Protein AF-A0A2K8SP14-F1 (afdb_monomer_lite)

Organism: NCBI:txid2038116

Structure (mmCIF, N/CA/C/O backbone):
data_AF-A0A2K8SP14-F1
#
_entry.id   AF-A0A2K8SP14-F1
#
loop_
_atom_site.group_PDB
_atom_site.id
_atom_site.type_symbol
_atom_site.label_atom_id
_atom_site.label_alt_id
_atom_site.label_comp_id
_atom_site.label_asym_id
_atom_site.label_entity_id
_atom_site.label_seq_id
_atom_site.pdbx_PDB_ins_code
_atom_site.Cartn_x
_atom_site.Cartn_y
_atom_site.Cartn_z
_atom_site.occupancy
_atom_site.B_iso_or_equiv
_atom_site.auth_seq_id
_atom_site.auth_comp_id
_atom_site.auth_asym_id
_atom_site.auth_atom_id
_atom_site.pdbx_PDB_model_num
ATOM 1 N N . MET A 1 1 ? 27.708 7.493 -2.960 1.00 68.69 1 MET A N 1
ATOM 2 C CA . MET A 1 1 ? 26.280 7.663 -2.620 1.00 68.69 1 MET A CA 1
ATOM 3 C C . MET A 1 1 ? 25.877 6.475 -1.761 1.00 68.69 1 MET A C 1
ATOM 5 O O . MET A 1 1 ? 26.023 5.353 -2.229 1.00 68.69 1 MET A O 1
ATOM 9 N N . TRP A 1 2 ? 25.517 6.683 -0.494 1.00 80.06 2 TRP A N 1
ATOM 10 C CA . TRP A 1 2 ? 25.092 5.581 0.374 1.00 80.06 2 TRP A CA 1
ATOM 11 C C . TRP A 1 2 ? 23.703 5.104 -0.041 1.00 80.06 2 TRP A C 1
ATOM 13 O O . TRP A 1 2 ? 22.815 5.917 -0.286 1.00 80.06 2 TRP A O 1
ATOM 23 N N . LYS A 1 3 ? 23.547 3.786 -0.156 1.00 79.75 3 LYS A N 1
ATOM 24 C CA . LYS A 1 3 ? 22.265 3.135 -0.405 1.00 79.75 3 LYS A CA 1
ATOM 25 C C . LYS A 1 3 ? 21.735 2.622 0.920 1.00 79.75 3 LYS A C 1
ATOM 27 O O . LYS A 1 3 ? 22.398 1.826 1.584 1.00 79.75 3 LYS A O 1
ATOM 32 N N . ASP A 1 4 ? 20.567 3.115 1.302 1.00 93.69 4 ASP A N 1
ATOM 33 C CA . ASP A 1 4 ? 19.871 2.643 2.488 1.00 93.69 4 ASP A CA 1
ATOM 34 C C . ASP A 1 4 ? 19.173 1.318 2.162 1.00 93.69 4 ASP A C 1
ATOM 36 O O . ASP A 1 4 ? 18.250 1.263 1.346 1.00 93.69 4 ASP A O 1
ATOM 40 N N . LYS A 1 5 ? 19.637 0.243 2.800 1.00 93.56 5 LYS A N 1
ATOM 41 C CA . LYS A 1 5 ? 19.114 -1.111 2.591 1.00 93.56 5 LYS A CA 1
ATOM 42 C C . LYS A 1 5 ? 17.641 -1.233 2.990 1.00 93.56 5 LYS A C 1
ATOM 44 O O . LYS A 1 5 ? 16.922 -2.009 2.372 1.00 93.56 5 LYS A O 1
ATOM 49 N N . ILE A 1 6 ? 17.184 -0.448 3.970 1.00 95.12 6 ILE A N 1
ATOM 50 C CA . ILE A 1 6 ? 15.783 -0.445 4.413 1.00 95.12 6 ILE A CA 1
ATOM 51 C C . ILE A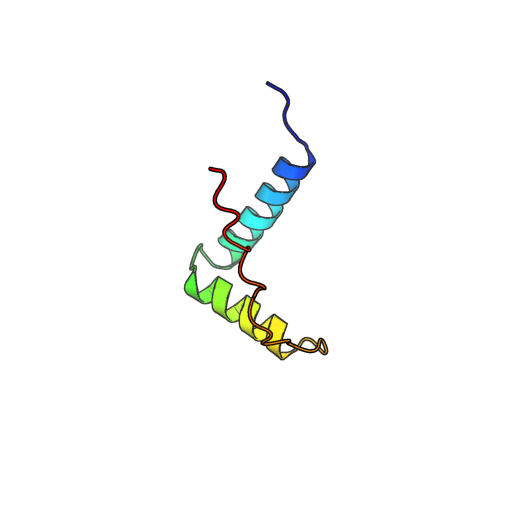 1 6 ? 14.895 0.116 3.302 1.00 95.12 6 ILE A C 1
ATOM 53 O O . ILE A 1 6 ? 13.824 -0.413 3.012 1.00 95.12 6 ILE A O 1
ATOM 57 N N . ILE A 1 7 ? 15.356 1.174 2.636 1.00 95.56 7 ILE A N 1
ATOM 58 C CA . I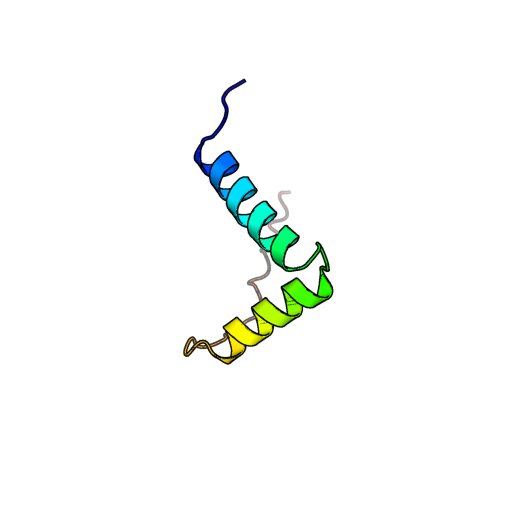LE A 1 7 ? 14.620 1.798 1.537 1.00 95.56 7 ILE A CA 1
ATOM 59 C C . ILE A 1 7 ? 14.539 0.860 0.328 1.00 95.56 7 ILE A C 1
ATOM 61 O O . ILE A 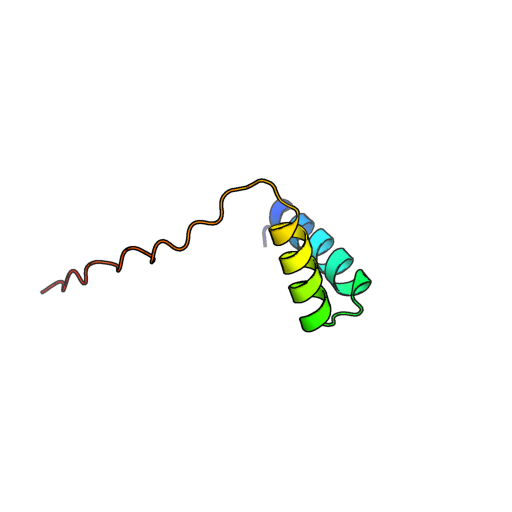1 7 ? 13.469 0.725 -0.266 1.00 95.56 7 ILE A O 1
ATOM 65 N N . GLU A 1 8 ? 15.633 0.173 -0.012 1.00 95.12 8 GLU A N 1
ATOM 66 C CA . GLU A 1 8 ? 15.640 -0.814 -1.100 1.00 95.12 8 GLU A CA 1
ATOM 67 C C . GLU A 1 8 ? 14.653 -1.965 -0.841 1.00 95.12 8 GLU A C 1
ATOM 69 O O . GLU A 1 8 ? 13.919 -2.366 -1.746 1.00 95.12 8 GLU A O 1
ATOM 74 N N . GLU A 1 9 ? 14.573 -2.451 0.399 1.00 96.50 9 GLU A N 1
ATOM 75 C CA . GLU A 1 9 ? 13.611 -3.481 0.794 1.00 96.50 9 GLU A CA 1
ATOM 76 C C . GLU A 1 9 ? 12.160 -2.986 0.691 1.00 96.50 9 GLU A C 1
ATOM 78 O O . GLU A 1 9 ? 11.314 -3.662 0.099 1.00 96.50 9 GLU A O 1
ATOM 83 N N . ILE A 1 10 ? 11.879 -1.771 1.177 1.00 96.56 10 ILE A N 1
ATOM 84 C CA . ILE A 1 10 ? 10.554 -1.147 1.056 1.00 96.56 10 ILE A CA 1
ATOM 85 C C . ILE A 1 10 ? 10.139 -1.031 -0.415 1.00 96.56 10 ILE A C 1
ATOM 87 O O . ILE A 1 10 ? 8.990 -1.328 -0.752 1.00 96.56 10 ILE A O 1
ATOM 91 N N . TYR A 1 11 ? 11.047 -0.605 -1.297 1.00 95.62 11 TYR A N 1
ATOM 92 C CA . TYR A 1 11 ? 10.747 -0.504 -2.724 1.00 95.62 11 TYR A CA 1
ATOM 93 C C . TYR A 1 11 ? 10.473 -1.860 -3.352 1.00 95.62 11 TYR A C 1
ATOM 95 O O . TYR A 1 11 ? 9.497 -1.986 -4.086 1.00 95.62 11 TYR A O 1
ATOM 103 N N . ARG A 1 12 ? 11.266 -2.881 -3.022 1.00 96.75 12 ARG A N 1
ATOM 104 C CA . ARG A 1 12 ? 11.050 -4.234 -3.535 1.00 96.75 12 ARG A CA 1
ATOM 105 C C . ARG A 1 12 ? 9.667 -4.771 -3.152 1.00 96.75 12 ARG A C 1
ATOM 107 O O . ARG A 1 12 ? 8.944 -5.238 -4.025 1.00 96.75 12 ARG A O 1
ATOM 114 N N . ILE A 1 13 ? 9.272 -4.642 -1.885 1.00 96.38 13 ILE A N 1
ATOM 115 C CA . ILE A 1 13 ? 7.961 -5.108 -1.403 1.00 96.38 13 ILE A CA 1
ATOM 116 C C . ILE A 1 13 ? 6.819 -4.363 -2.109 1.00 96.38 13 ILE A C 1
ATOM 118 O O . ILE A 1 13 ? 5.842 -4.974 -2.539 1.00 96.38 13 ILE A O 1
ATOM 122 N N . ARG A 1 14 ? 6.933 -3.036 -2.250 1.00 95.12 14 ARG A N 1
ATOM 123 C CA . ARG A 1 14 ? 5.909 -2.220 -2.925 1.00 95.12 14 ARG A CA 1
ATOM 124 C C . ARG A 1 14 ? 5.794 -2.546 -4.411 1.00 95.12 14 ARG A C 1
ATOM 126 O O . ARG A 1 14 ? 4.683 -2.575 -4.927 1.00 95.12 14 ARG A O 1
ATOM 133 N N . GLU A 1 15 ? 6.916 -2.807 -5.070 1.00 96.62 15 GLU A N 1
ATOM 134 C CA . GLU A 1 15 ? 6.971 -3.175 -6.484 1.00 96.62 15 GLU A CA 1
ATOM 135 C C . GLU A 1 15 ? 6.341 -4.549 -6.737 1.00 96.62 15 GLU A C 1
ATOM 137 O O . GLU A 1 15 ? 5.521 -4.701 -7.640 1.00 96.62 15 GLU A O 1
ATOM 142 N N . GLU A 1 16 ? 6.680 -5.547 -5.916 1.00 96.75 16 GLU A N 1
ATOM 143 C CA . GLU A 1 16 ? 6.066 -6.879 -5.967 1.00 96.75 16 GLU A CA 1
ATOM 144 C C . GLU A 1 16 ? 4.547 -6.794 -5.744 1.00 96.75 16 GLU A C 1
ATOM 146 O O . GLU A 1 16 ? 3.775 -7.391 -6.496 1.00 96.75 16 GLU A O 1
ATOM 151 N N . HIS A 1 17 ? 4.109 -5.989 -4.769 1.00 94.75 17 HIS A N 1
ATOM 152 C CA . HIS A 1 17 ? 2.689 -5.753 -4.518 1.00 94.75 17 HIS A CA 1
ATOM 153 C C . HIS A 1 17 ? 2.007 -5.082 -5.715 1.00 94.75 17 HIS A C 1
ATOM 155 O O . HIS A 1 17 ? 0.983 -5.568 -6.177 1.00 94.75 17 HIS A O 1
ATOM 161 N N . ALA A 1 18 ? 2.578 -4.009 -6.270 1.00 96.31 18 ALA A N 1
ATOM 162 C CA . ALA A 1 18 ? 1.998 -3.312 -7.417 1.00 96.31 18 ALA A CA 1
ATOM 163 C C . ALA A 1 18 ? 1.865 -4.225 -8.647 1.00 96.31 18 ALA A C 1
ATOM 165 O O . ALA A 1 18 ? 0.818 -4.225 -9.296 1.00 96.31 18 ALA A O 1
ATOM 166 N N . LYS A 1 19 ? 2.872 -5.066 -8.921 1.00 97.25 19 LYS A N 1
ATOM 167 C CA . LYS A 1 19 ? 2.825 -6.070 -9.998 1.00 97.25 19 LYS A CA 1
ATOM 168 C C . LYS A 1 19 ? 1.681 -7.062 -9.837 1.00 97.25 19 LYS A C 1
ATOM 170 O O . LYS A 1 19 ? 1.038 -7.390 -10.830 1.00 97.25 19 LYS A O 1
ATOM 175 N N . ALA A 1 20 ? 1.402 -7.513 -8.613 1.00 96.75 20 ALA A N 1
ATOM 176 C CA . ALA A 1 20 ? 0.299 -8.438 -8.347 1.00 96.75 20 ALA A CA 1
ATOM 177 C C . ALA A 1 20 ? -1.076 -7.854 -8.731 1.00 96.75 20 ALA A C 1
ATOM 179 O O . ALA A 1 20 ? -1.982 -8.605 -9.079 1.00 96.75 20 ALA A O 1
ATOM 180 N N . PHE A 1 21 ? -1.206 -6.524 -8.732 1.00 96.81 21 PHE A N 1
ATOM 181 C CA . PHE A 1 21 ? -2.401 -5.797 -9.171 1.00 96.81 21 PHE A CA 1
ATOM 182 C C . PHE A 1 21 ? -2.275 -5.220 -10.585 1.00 96.81 21 PHE A C 1
ATOM 184 O O . PHE A 1 21 ? -3.072 -4.371 -10.971 1.00 96.81 21 PHE A O 1
ATOM 191 N N . ASN A 1 22 ? -1.269 -5.632 -11.363 1.00 97.12 22 ASN A N 1
ATOM 192 C CA . ASN A 1 22 ? -0.991 -5.077 -12.689 1.00 97.12 22 ASN A CA 1
ATOM 193 C C . ASN A 1 22 ? -0.861 -3.537 -12.687 1.00 97.12 22 ASN A C 1
ATOM 195 O O . ASN A 1 22 ? -1.250 -2.862 -13.637 1.00 97.12 22 ASN A O 1
ATOM 199 N N . TYR A 1 23 ? -0.333 -2.982 -11.591 1.00 96.00 23 TYR A N 1
ATOM 200 C CA . TYR A 1 23 ? -0.218 -1.543 -11.338 1.00 96.00 23 TYR A CA 1
ATOM 201 C C . TYR A 1 23 ? -1.551 -0.776 -11.384 1.00 96.00 23 TYR A C 1
ATOM 203 O O . TYR A 1 23 ? -1.556 0.449 -11.509 1.00 96.00 23 TYR A O 1
ATOM 211 N N . ASP A 1 24 ? -2.683 -1.466 -11.239 1.00 97.50 24 ASP A N 1
ATOM 212 C CA . ASP A 1 24 ? -3.985 -0.828 -11.101 1.00 97.50 24 ASP A CA 1
ATOM 213 C C . ASP A 1 24 ? -4.116 -0.213 -9.702 1.00 97.50 24 ASP A C 1
ATOM 215 O O . ASP A 1 24 ? -4.272 -0.897 -8.685 1.00 97.50 24 ASP A O 1
ATOM 219 N N . LEU A 1 25 ? -4.052 1.117 -9.655 1.00 94.69 25 LEU A N 1
ATOM 220 C CA . LEU A 1 25 ? -4.157 1.876 -8.417 1.00 94.69 25 LEU A CA 1
ATOM 221 C C . LEU A 1 25 ? -5.509 1.671 -7.720 1.00 94.69 25 LEU A C 1
ATOM 223 O O . LEU A 1 25 ? -5.558 1.649 -6.488 1.00 94.69 25 LEU A O 1
ATOM 227 N N . GLN A 1 26 ? -6.591 1.520 -8.486 1.00 96.62 26 GLN A N 1
ATOM 228 C CA . GLN A 1 26 ? -7.928 1.317 -7.941 1.00 96.62 26 GLN A CA 1
ATOM 229 C C . GLN A 1 26 ? -8.003 -0.043 -7.242 1.00 96.62 26 GLN A C 1
ATOM 231 O O . GLN A 1 26 ? -8.390 -0.105 -6.075 1.00 96.62 26 GLN A O 1
ATOM 236 N N . ALA A 1 27 ? -7.518 -1.101 -7.899 1.00 96.31 27 ALA A N 1
ATOM 237 C CA . ALA A 1 27 ? -7.486 -2.447 -7.330 1.00 96.31 27 ALA A CA 1
ATOM 238 C C . ALA A 1 27 ? -6.636 -2.525 -6.047 1.00 96.31 27 ALA A C 1
ATOM 240 O O . ALA A 1 27 ? -7.055 -3.135 -5.061 1.00 96.31 27 ALA A O 1
ATOM 241 N N . ILE A 1 28 ? -5.483 -1.844 -6.017 1.00 95.75 28 ILE A N 1
ATOM 242 C CA . ILE A 1 28 ? -4.644 -1.737 -4.811 1.00 95.75 28 ILE A CA 1
ATOM 243 C C . ILE A 1 28 ? -5.409 -1.044 -3.676 1.00 95.75 28 ILE A C 1
ATOM 245 O O . ILE A 1 28 ? -5.370 -1.491 -2.529 1.00 95.75 28 ILE A O 1
ATOM 249 N N . CYS A 1 29 ? -6.101 0.058 -3.973 1.00 95.75 29 CYS A N 1
ATOM 250 C CA . CYS A 1 29 ? -6.873 0.784 -2.967 1.00 95.75 29 CYS A CA 1
ATOM 251 C C . CYS A 1 29 ? -8.017 -0.064 -2.410 1.00 95.75 29 CYS A C 1
ATOM 253 O O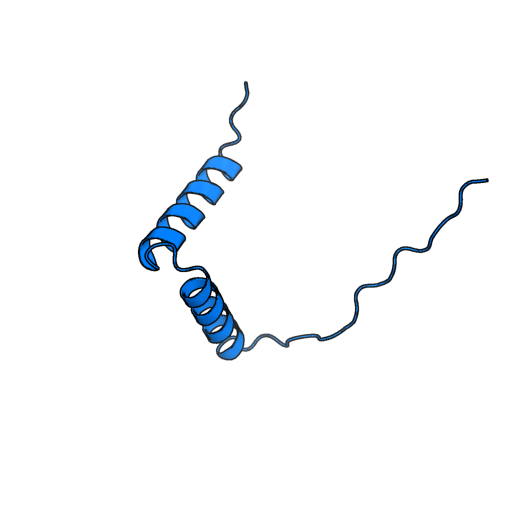 . CYS A 1 29 ? -8.263 -0.041 -1.202 1.00 95.75 29 CYS A O 1
ATOM 255 N N . ASP A 1 30 ? -8.705 -0.808 -3.269 1.00 95.94 30 ASP A N 1
ATOM 256 C CA . ASP A 1 30 ? -9.834 -1.640 -2.872 1.00 95.94 30 ASP A CA 1
ATOM 257 C C . ASP A 1 30 ? -9.383 -2.821 -2.003 1.00 95.94 30 ASP A C 1
ATOM 259 O O . ASP A 1 30 ? -9.989 -3.061 -0.958 1.00 95.94 30 ASP A O 1
ATOM 263 N N . ASP A 1 31 ? -8.265 -3.475 -2.332 1.00 94.88 31 ASP A N 1
ATOM 264 C CA . ASP A 1 31 ? -7.654 -4.503 -1.477 1.00 94.88 31 ASP A CA 1
ATOM 265 C C . ASP A 1 31 ? -7.305 -3.962 -0.077 1.00 94.88 31 ASP A C 1
ATOM 267 O O . ASP A 1 31 ? -7.642 -4.572 0.944 1.00 94.88 31 ASP A O 1
ATOM 271 N N . LEU A 1 32 ? -6.703 -2.771 0.000 1.00 92.75 32 LEU A N 1
ATOM 272 C CA . LEU A 1 32 ? -6.377 -2.141 1.282 1.00 92.75 32 LEU A CA 1
ATOM 273 C C . LEU A 1 32 ? -7.632 -1.800 2.098 1.00 92.75 32 LEU A C 1
ATOM 275 O O . LEU A 1 32 ? -7.639 -2.001 3.316 1.00 92.75 32 LEU A O 1
ATOM 279 N N . ARG A 1 33 ? -8.710 -1.336 1.451 1.00 92.06 33 ARG A N 1
ATOM 280 C CA . ARG A 1 33 ? -10.001 -1.089 2.117 1.00 92.06 33 ARG A CA 1
ATOM 281 C C . ARG A 1 33 ? -10.616 -2.380 2.650 1.00 92.06 33 ARG A C 1
ATOM 283 O O . ARG A 1 33 ? -11.110 -2.381 3.775 1.00 92.06 33 ARG A O 1
ATOM 290 N N . GLN A 1 34 ? -10.548 -3.477 1.893 1.00 93.75 34 GLN A N 1
ATOM 291 C CA . GLN A 1 34 ? -11.028 -4.786 2.346 1.00 93.75 34 GLN A CA 1
ATOM 292 C C . GLN A 1 34 ? -10.235 -5.277 3.563 1.00 93.75 34 GLN A C 1
ATOM 294 O O . GLN A 1 34 ? -10.821 -5.632 4.586 1.00 93.75 34 GLN A O 1
ATOM 299 N N . LYS A 1 35 ? -8.899 -5.201 3.518 1.00 92.12 35 LYS A N 1
ATOM 300 C CA . LYS A 1 35 ? -8.030 -5.528 4.664 1.00 92.12 35 LYS A CA 1
ATOM 301 C C . LYS A 1 35 ? -8.343 -4.672 5.892 1.00 92.12 35 LYS A C 1
ATOM 303 O O . LYS A 1 35 ? -8.329 -5.176 7.015 1.00 92.12 35 LYS A O 1
ATOM 308 N N . GLN A 1 36 ? -8.641 -3.388 5.692 1.00 91.00 36 GLN A N 1
ATOM 309 C CA . GLN A 1 36 ? -9.060 -2.492 6.766 1.00 91.00 36 GLN A CA 1
ATOM 310 C C . GLN A 1 36 ? -10.423 -2.890 7.351 1.00 91.00 36 GLN A C 1
ATOM 312 O O . GLN A 1 36 ? -10.576 -2.848 8.567 1.00 91.00 36 GLN A O 1
ATOM 317 N N . ALA A 1 37 ? -11.387 -3.299 6.524 1.00 89.50 37 ALA A N 1
ATOM 318 C CA . ALA A 1 37 ? -12.718 -3.712 6.972 1.00 89.50 37 ALA A CA 1
ATOM 319 C C . ALA A 1 37 ? -12.704 -5.034 7.760 1.00 89.50 37 ALA A C 1
ATOM 321 O O . ALA A 1 37 ? -13.446 -5.183 8.726 1.00 89.50 37 ALA A O 1
ATOM 322 N N . VAL A 1 38 ? -11.844 -5.980 7.371 1.00 92.94 38 VAL A N 1
ATOM 323 C CA . VAL A 1 38 ? -11.678 -7.272 8.067 1.00 92.94 38 VAL A CA 1
ATOM 324 C C . VAL A 1 38 ? -10.849 -7.130 9.350 1.00 92.94 38 VAL A C 1
ATOM 326 O O . VAL A 1 38 ? -10.924 -7.959 10.256 1.00 92.94 38 VAL A O 1
ATOM 329 N N . SER A 1 39 ? -10.043 -6.075 9.452 1.00 88.81 39 SER A N 1
ATOM 330 C CA . SER A 1 39 ? -9.216 -5.816 10.624 1.00 88.81 39 SER A CA 1
ATOM 331 C C . SER A 1 39 ? -10.090 -5.492 11.841 1.00 88.81 39 SER A C 1
ATOM 333 O O . SER A 1 39 ? -10.833 -4.520 11.844 1.00 88.81 39 SER A O 1
ATOM 335 N N . SER A 1 40 ? -9.899 -6.218 12.943 1.00 87.44 40 SER A N 1
ATOM 336 C CA . SER A 1 40 ? -10.541 -5.958 14.246 1.00 87.44 40 SER A CA 1
ATOM 337 C C . SER A 1 40 ? -10.064 -4.672 14.946 1.00 87.44 40 SER A C 1
ATOM 339 O O . SER A 1 40 ? -10.379 -4.427 16.110 1.00 87.44 40 SER A O 1
ATOM 341 N N . ARG A 1 41 ? -9.276 -3.841 14.255 1.00 88.94 41 ARG A N 1
ATOM 342 C CA . ARG A 1 41 ? -8.739 -2.581 14.777 1.00 88.94 41 ARG A CA 1
ATOM 343 C C . ARG A 1 41 ? -9.796 -1.484 14.723 1.00 88.94 41 ARG A C 1
ATOM 345 O O . ARG A 1 41 ? -10.457 -1.298 13.706 1.00 88.94 41 ARG A O 1
ATOM 352 N N . GLN A 1 42 ? -9.890 -0.705 15.796 1.00 84.56 42 GLN A N 1
ATOM 353 C CA . GLN A 1 42 ? -10.772 0.454 15.856 1.00 84.56 42 GLN A CA 1
ATOM 354 C C . GLN A 1 42 ? -10.283 1.554 14.902 1.00 84.56 42 GLN A C 1
ATOM 356 O O . GLN A 1 42 ? -9.160 2.045 15.025 1.00 84.56 42 GLN A O 1
ATOM 361 N N . ILE A 1 43 ? -11.142 1.963 13.969 1.00 82.81 43 ILE A N 1
ATOM 362 C CA . ILE A 1 43 ? -10.898 3.111 13.092 1.00 82.81 43 ILE A CA 1
ATOM 363 C C . ILE A 1 43 ? -11.292 4.377 13.858 1.00 82.81 43 ILE A C 1
ATOM 365 O O . ILE A 1 43 ? -12.450 4.533 14.244 1.00 82.81 43 ILE A O 1
ATOM 369 N N . ILE A 1 44 ? -10.340 5.285 14.074 1.00 84.56 44 ILE A 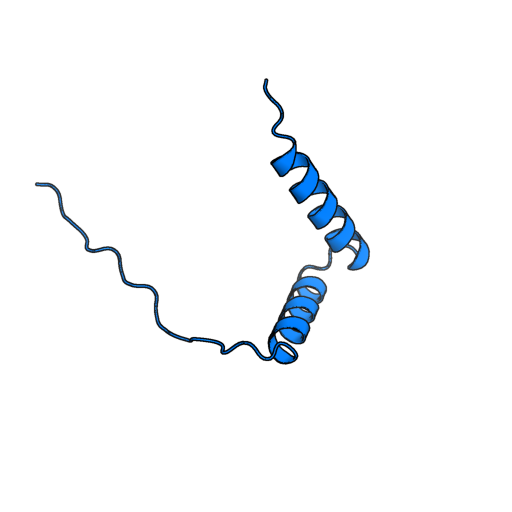N 1
ATOM 370 C CA . ILE A 1 44 ? -10.613 6.602 14.661 1.00 84.56 44 ILE A CA 1
ATOM 371 C C . ILE A 1 44 ? -10.759 7.644 13.550 1.00 84.56 44 ILE A C 1
ATOM 373 O O . ILE A 1 44 ? -9.899 7.767 12.683 1.00 84.56 44 ILE A O 1
ATOM 377 N N . SER A 1 45 ? -11.844 8.416 13.577 1.00 82.81 45 SER A N 1
ATOM 378 C CA . SER A 1 45 ? -12.102 9.513 12.631 1.00 82.81 45 SER A CA 1
ATOM 379 C C . SER A 1 45 ? -11.657 10.873 13.175 1.00 82.81 45 SER A C 1
ATOM 381 O O . SER A 1 45 ? -12.154 11.913 12.740 1.00 82.81 45 SER A O 1
ATOM 383 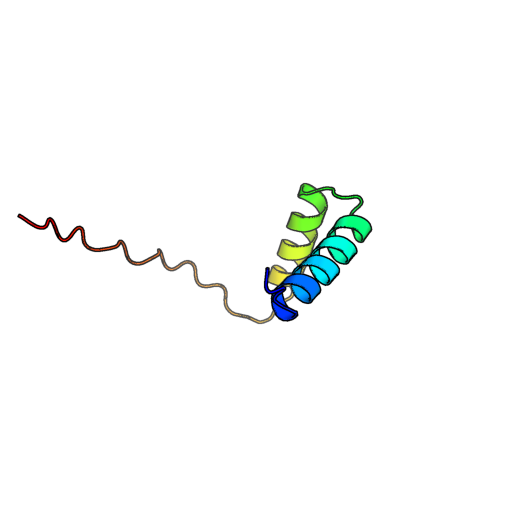N N . GLN A 1 46 ? -10.788 10.880 14.189 1.00 85.50 46 GLN A N 1
ATOM 384 C CA . GLN A 1 46 ? -10.423 12.105 14.884 1.00 85.50 46 GLN A CA 1
ATOM 385 C C . GLN A 1 46 ? -9.651 13.031 13.935 1.00 85.50 46 GLN A C 1
ATOM 387 O O . GLN A 1 46 ? -8.644 12.606 13.362 1.00 85.50 46 GLN A O 1
ATOM 392 N N . PRO A 1 47 ? -10.102 14.285 13.744 1.00 81.56 47 PRO A N 1
ATOM 393 C CA . PRO A 1 47 ? -9.410 15.215 12.869 1.00 81.56 47 PRO A CA 1
ATOM 394 C C . PRO A 1 47 ? -7.990 15.468 13.379 1.00 81.56 47 PRO A C 1
ATOM 396 O O . PRO A 1 47 ? -7.749 15.562 14.586 1.00 81.56 47 PRO A O 1
ATOM 399 N N . LEU A 1 48 ? -7.049 15.601 12.442 1.00 82.19 48 LEU A N 1
ATOM 400 C CA . LEU A 1 48 ? -5.672 15.981 12.746 1.00 82.19 48 LEU A CA 1
ATOM 401 C C . LEU A 1 48 ? -5.659 17.295 13.534 1.00 82.19 48 LEU A C 1
ATOM 403 O O . LEU A 1 48 ? -6.353 18.254 13.183 1.00 82.19 48 LEU A O 1
ATOM 407 N N . LYS A 1 49 ? -4.837 17.356 14.588 1.00 83.94 49 LYS A N 1
ATOM 408 C CA . LYS A 1 49 ? -4.612 18.601 15.323 1.00 83.94 49 LYS A CA 1
ATOM 409 C C . LYS A 1 49 ? -4.015 19.617 14.354 1.00 83.94 49 LYS A C 1
ATOM 411 O O . LYS A 1 49 ? -2.936 19.387 13.811 1.00 83.94 49 LYS A O 1
ATOM 416 N N . GLN A 1 50 ? -4.717 20.725 14.133 1.00 81.31 50 GLN A N 1
ATOM 417 C CA . GLN A 1 50 ? -4.194 21.775 13.270 1.00 81.31 50 GLN A CA 1
ATOM 418 C C . GLN A 1 50 ? -2.910 22.338 13.891 1.00 81.31 50 GLN A C 1
ATOM 420 O O . GLN A 1 50 ? -2.902 22.627 15.095 1.00 81.31 50 GLN A O 1
ATOM 425 N N . PRO A 1 51 ? -1.821 22.474 13.113 1.00 78.12 51 PRO A N 1
ATOM 426 C CA . PRO A 1 51 ? -0.618 23.115 13.613 1.00 78.12 51 PRO A CA 1
ATOM 427 C C . PRO A 1 51 ? -0.990 24.539 14.022 1.00 78.12 51 PRO A C 1
ATOM 429 O O . PRO A 1 51 ? -1.592 25.281 13.241 1.00 78.12 51 PRO A O 1
ATOM 432 N N . SER A 1 52 ? -0.675 24.921 15.261 1.00 75.38 52 SER A N 1
ATOM 433 C CA . SER A 1 52 ? -0.833 26.309 15.670 1.00 75.38 52 SER A CA 1
ATOM 434 C C . SER A 1 52 ? 0.064 27.147 14.767 1.00 75.38 52 SER A C 1
ATOM 436 O O . SER A 1 52 ? 1.275 26.938 14.709 1.00 75.38 52 SER A O 1
ATOM 438 N N . ARG A 1 53 ? -0.535 28.079 14.017 1.00 67.81 53 ARG A N 1
ATOM 439 C CA . ARG A 1 53 ? 0.216 29.116 13.309 1.00 67.81 53 ARG A CA 1
ATOM 440 C C . ARG A 1 53 ? 0.902 29.974 14.367 1.00 67.81 53 ARG A C 1
ATOM 442 O O . ARG A 1 53 ? 0.332 30.954 14.837 1.00 67.81 53 ARG A O 1
ATOM 449 N N . GLN A 1 54 ? 2.095 29.586 14.800 1.00 65.88 54 GLN A N 1
ATOM 450 C CA . GLN A 1 54 ? 2.964 30.507 15.511 1.00 65.88 54 GLN A CA 1
ATOM 451 C C . GLN A 1 54 ? 3.515 31.457 14.453 1.00 65.88 54 GLN A C 1
ATOM 453 O O . GLN A 1 54 ? 4.485 31.154 13.767 1.00 65.88 54 GLN A O 1
ATOM 458 N N . ASN A 1 55 ? 2.818 32.577 14.263 1.00 60.16 55 ASN A N 1
ATOM 459 C CA . ASN A 1 55 ? 3.370 33.716 13.550 1.00 60.16 55 ASN A CA 1
ATOM 460 C C . ASN A 1 55 ? 4.605 34.179 14.331 1.00 60.16 55 ASN A C 1
ATOM 462 O O . ASN A 1 55 ? 4.470 34.792 15.391 1.00 60.16 55 ASN A O 1
ATOM 466 N N . SER A 1 56 ? 5.795 33.877 13.822 1.00 54.84 56 SER A N 1
ATOM 467 C CA . SER A 1 56 ? 7.013 34.572 14.223 1.00 54.84 56 SER A CA 1
ATOM 468 C C . SER A 1 56 ? 6.920 36.001 13.685 1.00 54.84 56 SER A C 1
ATOM 470 O O . SER A 1 56 ? 6.870 36.201 12.471 1.00 54.84 56 SER A O 1
ATOM 472 N N . LYS A 1 57 ? 6.778 36.966 14.599 1.00 46.75 57 LYS A N 1
ATOM 473 C CA . LYS A 1 57 ? 7.066 38.380 14.333 1.00 46.75 57 LYS A CA 1
ATOM 474 C C . LYS A 1 57 ? 8.569 38.585 14.212 1.00 46.75 57 LYS A C 1
ATOM 476 O O . LYS A 1 57 ? 9.300 37.838 14.900 1.00 46.75 57 LYS A O 1
#

Radius of gyration: 18.25 Å; chains: 1; bounding box: 39×47×28 Å

Foldseek 3Di:
DDDDPVVVVVVVVVVVLCVVVVVPPVVSVVVVVVVVVPDPDDDDPDDDDPPPPPPDD

pLDDT: mean 88.1, std 11.37, range [46.75, 97.5]

Secondary structure (DSSP, 8-state):
----HHHHHHHHHHHHHHHHTTT-HHHHHHHHHHHHHH--SPPP-PPPPPPP-----

Sequence (57 aa):
MWKDKIIEEIYRIREEHAKAFNYDLQAICDDLRQKQAVSSRQIISQPLKQPSRQNSK